Protein AF-R9ITI5-F1 (afdb_monomer_lite)

Sequence (172 aa):
MKRKGNVMLVFIIQIMIFLLAFIGIVKLSALRSPVDGIFYYPKPVQERAVQLSLTDKKTIRIRAIVFMSLFALALLILPLVFTGVWSRITDFKTAYARILTLLTASSWFDTIVIDYLWVGKSGFWKIRGAEDLPYRKTGRRLIGKFIRQPVVYALLSIPMAYAAVHIARGLG

Foldseek 3Di:
DVVVVVVVVLLVVLLVVLLVLVVVLQCVQQVPALLSVCLLFDPVSVVQCVVVVVDDPVSSVVSCVVSVVSVVCSLQPSLLCSQQPVVLDQDLVVSLVSSLCSQLSNLLCCLPVVQCPPCNPDPRNDDPRCNVPDGHDDPVNSVVSNPPRSVVSNVVSNVSSVSSNVSSVVVD

Secondary structure (DSSP, 8-state):
-HHHHHHHHHHHHHHHHHHHHHHHHHHHHTSS-TTTTGGGS-HHHHHHHHHTTS--HHHHHHHHHHHHHHHHHHHHHHHHIIIIIIS----HHHHHHHHHHHHHHHHHHIIIIIIIIIIHH-GGGPPTT-TTS--SPPHHHHHHHHHHHHHHHHHHHHHHHHHHHHHHHHT-

Radius of gyration: 18.73 Å; chains: 1; bounding box: 52×28×53 Å

Structure (mmCIF, N/CA/C/O backbone):
data_AF-R9ITI5-F1
#
_entry.id   AF-R9ITI5-F1
#
loop_
_atom_site.group_PDB
_atom_site.id
_atom_site.type_symbol
_atom_site.label_atom_id
_atom_site.label_alt_id
_atom_site.label_comp_id
_atom_site.label_asym_id
_atom_site.label_entity_id
_atom_site.label_seq_id
_atom_site.pdbx_PDB_ins_code
_atom_site.Cartn_x
_atom_site.Cartn_y
_atom_site.Cartn_z
_atom_site.occupancy
_atom_site.B_iso_or_equiv
_atom_site.auth_seq_id
_atom_site.auth_comp_id
_atom_site.auth_asym_id
_atom_site.auth_atom_id
_atom_site.pdbx_PDB_model_num
ATOM 1 N N . MET A 1 1 ? -30.449 10.620 14.003 1.00 47.38 1 MET A N 1
ATOM 2 C CA . MET A 1 1 ? -29.963 10.271 12.642 1.00 47.38 1 MET A CA 1
ATOM 3 C C . MET A 1 1 ? -28.691 11.028 12.209 1.00 47.38 1 MET A C 1
ATOM 5 O O . MET A 1 1 ? -27.791 10.381 11.691 1.00 47.38 1 MET A O 1
ATOM 9 N N . LYS A 1 2 ? -28.540 12.339 12.492 1.00 48.88 2 LYS A N 1
ATOM 10 C CA . LYS A 1 2 ? -27.360 13.175 12.127 1.00 48.88 2 LYS A CA 1
ATOM 11 C C . LYS A 1 2 ? -25.975 12.632 12.550 1.00 48.88 2 LYS A C 1
ATOM 13 O O . LYS A 1 2 ? -25.033 12.699 11.771 1.00 48.88 2 LYS A O 1
ATOM 18 N N . ARG A 1 3 ? -25.841 12.041 13.748 1.00 60.12 3 ARG A N 1
ATOM 19 C CA . ARG A 1 3 ? -24.542 11.567 14.286 1.00 60.12 3 ARG A CA 1
ATOM 20 C C . ARG A 1 3 ? -23.937 10.390 13.499 1.00 60.12 3 ARG A C 1
ATOM 22 O O . ARG A 1 3 ? -22.724 10.337 13.350 1.00 60.12 3 ARG A O 1
ATOM 29 N N . LYS A 1 4 ? -24.762 9.478 12.959 1.00 62.19 4 LYS A N 1
ATOM 30 C CA . LYS A 1 4 ? -24.289 8.341 12.139 1.00 62.19 4 LYS A CA 1
ATOM 31 C C . LYS A 1 4 ? -23.810 8.786 10.749 1.00 62.19 4 LYS A C 1
ATOM 33 O O . LYS A 1 4 ? -22.813 8.255 10.269 1.00 62.19 4 LYS A O 1
ATOM 38 N N . GLY A 1 5 ? -24.466 9.784 10.147 1.00 68.12 5 GLY A N 1
ATOM 39 C CA . GLY A 1 5 ? -24.073 10.342 8.845 1.00 68.12 5 GLY A CA 1
ATOM 40 C C . GLY A 1 5 ? -22.663 10.937 8.860 1.00 68.12 5 GLY A C 1
ATOM 41 O O . GLY A 1 5 ? -21.861 10.643 7.979 1.00 68.12 5 GLY A O 1
ATOM 42 N N . ASN A 1 6 ? -22.317 11.665 9.925 1.00 82.50 6 ASN A N 1
ATOM 43 C CA . ASN A 1 6 ? -20.982 12.250 10.077 1.00 82.50 6 ASN A CA 1
ATOM 44 C C . ASN A 1 6 ? -19.891 11.179 10.234 1.00 82.50 6 ASN A C 1
ATOM 46 O O . ASN A 1 6 ? -18.809 11.318 9.676 1.00 82.50 6 ASN A O 1
ATOM 50 N N . VAL A 1 7 ? -20.174 10.083 10.946 1.00 86.00 7 VAL A N 1
ATOM 51 C CA . VAL A 1 7 ? -19.213 8.980 11.133 1.00 86.00 7 VAL A CA 1
ATOM 52 C C . VAL A 1 7 ? -18.943 8.243 9.820 1.00 86.00 7 VAL A C 1
ATOM 54 O O . VAL A 1 7 ? -17.791 7.931 9.522 1.00 86.00 7 VAL A O 1
ATOM 57 N N . MET A 1 8 ? -19.987 7.984 9.028 1.00 89.44 8 MET A N 1
ATOM 58 C CA . MET A 1 8 ? -19.842 7.355 7.714 1.00 89.44 8 MET A CA 1
ATOM 59 C C . MET A 1 8 ? -19.052 8.250 6.756 1.00 89.44 8 MET A C 1
ATOM 61 O O . MET A 1 8 ? -18.128 7.777 6.100 1.00 89.44 8 MET A O 1
ATOM 65 N N . LEU A 1 9 ? -19.368 9.548 6.721 1.00 93.75 9 LEU A N 1
ATOM 66 C CA . LEU A 1 9 ? -18.668 10.517 5.881 1.00 93.75 9 LEU A CA 1
ATOM 67 C C . LEU A 1 9 ? -17.175 10.603 6.228 1.00 93.75 9 LEU A C 1
ATOM 69 O O . LEU A 1 9 ? -16.338 10.535 5.332 1.00 93.75 9 LEU A O 1
ATOM 73 N N . VAL A 1 10 ? -16.831 10.683 7.518 1.00 94.38 10 VAL A N 1
ATOM 74 C CA . VAL A 1 10 ? -15.427 10.680 7.969 1.00 94.38 10 VAL A CA 1
ATOM 75 C C . VAL A 1 10 ? -14.710 9.419 7.501 1.00 94.38 10 VAL A C 1
ATOM 77 O O . VAL A 1 10 ? -13.576 9.496 7.038 1.00 94.38 10 VAL A O 1
ATOM 80 N N . PHE A 1 11 ? -15.365 8.261 7.570 1.00 95.69 11 PHE A N 1
ATOM 81 C CA . PHE A 1 11 ? -14.742 7.021 7.126 1.00 95.69 11 PHE A CA 1
ATOM 82 C C . PHE A 1 11 ? -14.524 6.974 5.606 1.00 95.69 11 PHE A C 1
ATOM 84 O O . PHE A 1 11 ? -13.468 6.539 5.153 1.00 95.69 11 PHE A O 1
ATOM 91 N N . ILE A 1 12 ? -15.467 7.491 4.814 1.00 95.81 12 ILE A N 1
ATOM 92 C CA . ILE A 1 12 ? -15.291 7.633 3.360 1.00 95.81 12 ILE A CA 1
ATOM 93 C C . ILE A 1 12 ? -14.100 8.547 3.053 1.00 95.81 12 ILE A C 1
ATOM 95 O O . ILE A 1 12 ? -13.258 8.196 2.230 1.00 95.81 12 ILE A O 1
ATOM 99 N N . ILE A 1 13 ? -13.978 9.677 3.755 1.00 96.44 13 ILE A N 1
ATOM 100 C CA . ILE A 1 13 ? -12.838 10.592 3.610 1.00 96.44 13 ILE A CA 1
ATOM 101 C C . ILE A 1 13 ? -11.524 9.875 3.946 1.00 96.44 13 ILE A C 1
ATOM 103 O O . ILE A 1 13 ? -10.558 9.989 3.196 1.00 96.44 13 ILE A O 1
ATOM 107 N N . GLN A 1 14 ? -11.485 9.087 5.022 1.00 97.25 14 GLN A N 1
ATOM 108 C CA . GLN A 1 14 ? -10.309 8.290 5.385 1.00 97.25 14 GLN A CA 1
ATOM 109 C C . GLN A 1 14 ? -9.929 7.292 4.286 1.00 97.25 14 GLN A C 1
ATOM 111 O O . GLN A 1 14 ? -8.752 7.191 3.945 1.00 97.25 14 GLN A O 1
ATOM 116 N N . ILE A 1 15 ? -10.905 6.601 3.685 1.00 97.19 15 ILE A N 1
ATOM 117 C CA . ILE A 1 15 ? -10.662 5.721 2.534 1.00 97.19 15 ILE A CA 1
ATOM 118 C C . ILE A 1 15 ? -10.082 6.529 1.371 1.00 97.19 15 ILE A C 1
ATOM 120 O O . ILE A 1 15 ? -9.057 6.139 0.821 1.00 97.19 15 ILE A O 1
ATOM 124 N N . MET A 1 16 ? -10.677 7.670 1.015 1.00 96.81 16 MET A N 1
ATOM 125 C CA . MET A 1 16 ? -10.179 8.504 -0.083 1.00 96.81 16 MET A CA 1
ATOM 126 C C . MET A 1 16 ? -8.740 8.968 0.154 1.00 96.81 16 MET A C 1
ATOM 128 O O . MET A 1 16 ? -7.907 8.821 -0.735 1.00 96.81 16 MET A O 1
ATOM 132 N N . ILE A 1 17 ? -8.419 9.463 1.353 1.00 97.25 17 ILE A N 1
ATOM 133 C CA . ILE A 1 17 ? -7.053 9.867 1.715 1.00 97.25 17 ILE A CA 1
ATOM 134 C C . ILE A 1 17 ? -6.106 8.667 1.623 1.00 97.25 17 ILE A C 1
ATOM 136 O O . ILE A 1 17 ? -5.010 8.794 1.078 1.00 97.25 17 ILE A O 1
ATOM 140 N N . PHE A 1 18 ? -6.531 7.497 2.108 1.00 96.69 18 PHE A N 1
ATOM 141 C CA . PHE A 1 18 ? -5.731 6.280 2.032 1.00 96.69 18 PHE A CA 1
ATOM 142 C C . PHE A 1 18 ? -5.410 5.916 0.583 1.00 96.69 18 PHE A C 1
ATOM 144 O O . PHE A 1 18 ? -4.250 5.721 0.244 1.00 96.69 18 PHE A O 1
ATOM 151 N N . LEU A 1 19 ? -6.409 5.897 -0.301 1.00 96.06 19 LEU A N 1
ATOM 152 C CA . LEU A 1 19 ? -6.209 5.580 -1.715 1.00 96.06 19 LEU A CA 1
ATOM 153 C C . LEU A 1 19 ? -5.347 6.633 -2.429 1.00 96.06 19 LEU A C 1
ATOM 155 O O . LEU A 1 19 ? -4.461 6.279 -3.208 1.00 96.06 19 LEU A O 1
ATOM 159 N N . LEU A 1 20 ? -5.543 7.921 -2.130 1.00 95.62 20 LEU A N 1
ATOM 160 C CA . LEU A 1 20 ? -4.727 9.007 -2.681 1.00 95.62 20 LEU A CA 1
ATOM 161 C C . LEU A 1 20 ? -3.260 8.901 -2.254 1.00 95.62 20 LEU A C 1
ATOM 163 O O . LEU A 1 20 ? -2.378 9.155 -3.074 1.00 95.62 20 LEU A O 1
ATOM 167 N N . ALA A 1 21 ? -2.981 8.476 -1.019 1.00 94.31 21 ALA A N 1
ATOM 168 C CA . ALA A 1 21 ? -1.615 8.233 -0.566 1.00 94.31 21 ALA A CA 1
ATOM 169 C C . ALA A 1 21 ? -0.921 7.162 -1.426 1.00 94.31 21 ALA A C 1
ATOM 171 O O . ALA A 1 21 ? 0.230 7.345 -1.818 1.00 94.31 21 ALA A O 1
ATOM 172 N N . PHE A 1 22 ? -1.630 6.091 -1.807 1.00 89.94 22 PHE A N 1
ATOM 173 C CA . PHE A 1 22 ? -1.082 5.045 -2.680 1.00 89.94 22 PHE A CA 1
ATOM 174 C C . PHE A 1 22 ? -0.755 5.595 -4.067 1.00 89.94 22 PHE A C 1
ATOM 176 O O . PHE A 1 22 ? 0.351 5.382 -4.560 1.00 89.94 22 PHE A O 1
ATOM 183 N N . ILE A 1 23 ? -1.675 6.356 -4.671 1.00 92.44 23 ILE A N 1
ATOM 184 C CA . ILE A 1 23 ? -1.427 7.024 -5.958 1.00 92.44 23 ILE A CA 1
ATOM 185 C C . ILE A 1 23 ? -0.205 7.940 -5.854 1.00 92.44 23 ILE A C 1
ATOM 187 O O . ILE A 1 23 ? 0.651 7.917 -6.736 1.00 92.44 23 ILE A O 1
ATOM 191 N N . GLY A 1 24 ? -0.113 8.723 -4.776 1.00 93.25 24 GLY A N 1
ATOM 192 C CA . GLY A 1 24 ? 1.001 9.628 -4.515 1.00 93.25 24 GLY A CA 1
ATOM 193 C C . GLY A 1 24 ? 2.338 8.896 -4.471 1.00 93.25 24 GLY A C 1
ATOM 194 O O . GLY A 1 24 ? 3.260 9.285 -5.182 1.00 93.25 24 GLY A O 1
ATOM 195 N N . ILE A 1 25 ? 2.434 7.798 -3.715 1.00 92.50 25 ILE A N 1
ATOM 196 C CA . ILE A 1 25 ? 3.672 7.011 -3.610 1.00 92.50 25 ILE A CA 1
ATOM 197 C C . ILE A 1 25 ? 4.049 6.401 -4.970 1.00 92.50 25 ILE A C 1
ATOM 199 O O . ILE A 1 25 ? 5.203 6.539 -5.384 1.00 92.50 25 ILE A O 1
ATOM 203 N N . VAL A 1 26 ? 3.099 5.801 -5.709 1.00 90.44 26 VAL A N 1
ATOM 204 C CA . VAL A 1 26 ? 3.376 5.287 -7.069 1.00 90.44 26 VAL A CA 1
ATOM 205 C C . VAL A 1 26 ? 3.860 6.416 -7.979 1.00 90.44 26 VAL A C 1
ATOM 207 O O . VAL A 1 26 ? 4.884 6.281 -8.648 1.00 90.44 26 VAL A O 1
ATOM 210 N N . LYS A 1 27 ? 3.173 7.561 -7.984 1.00 91.12 27 LYS A N 1
ATOM 211 C CA . LYS A 1 27 ? 3.542 8.702 -8.826 1.00 91.12 27 LYS A CA 1
ATOM 212 C C . LYS A 1 27 ? 4.934 9.236 -8.493 1.00 91.12 27 LYS A C 1
ATOM 214 O O . LYS A 1 27 ? 5.696 9.528 -9.406 1.00 91.12 27 LYS A O 1
ATOM 219 N N . LEU A 1 28 ? 5.283 9.328 -7.210 1.00 90.00 28 LEU A N 1
ATOM 220 C CA . LEU A 1 28 ? 6.611 9.758 -6.764 1.00 90.00 28 LEU A CA 1
ATOM 221 C C . LEU A 1 28 ? 7.707 8.783 -7.205 1.00 90.00 28 LEU A C 1
ATOM 223 O O . LEU A 1 28 ? 8.793 9.214 -7.585 1.00 90.00 28 LEU A O 1
ATOM 227 N N . SER A 1 29 ? 7.419 7.480 -7.203 1.00 87.44 29 SER A N 1
ATOM 228 C CA . SER A 1 29 ? 8.383 6.466 -7.641 1.00 87.44 29 SER A CA 1
ATOM 229 C C . SER A 1 29 ? 8.669 6.448 -9.139 1.00 87.44 29 SER A C 1
ATOM 231 O O . SER A 1 29 ? 9.738 5.998 -9.538 1.00 87.44 29 SER A O 1
ATOM 233 N N . ALA A 1 30 ? 7.751 6.960 -9.960 1.00 86.69 30 ALA A N 1
ATOM 234 C CA . ALA A 1 30 ? 7.904 7.056 -11.408 1.00 86.69 30 ALA A CA 1
ATOM 235 C C . ALA A 1 30 ? 7.818 8.512 -11.893 1.00 86.69 30 ALA A C 1
ATOM 237 O O . ALA A 1 30 ? 7.294 8.778 -12.968 1.00 86.69 30 ALA A O 1
ATOM 238 N N . LEU A 1 31 ? 8.282 9.470 -11.081 1.00 81.50 31 LEU A N 1
ATOM 239 C CA . LEU A 1 31 ? 7.981 10.888 -11.289 1.00 81.50 31 LEU A CA 1
ATOM 240 C C . LEU A 1 31 ? 8.540 11.448 -12.604 1.00 81.50 31 LEU A C 1
ATOM 242 O O . LEU A 1 31 ? 7.863 12.242 -13.252 1.00 81.50 31 LEU A O 1
ATOM 246 N N . ARG A 1 32 ? 9.771 11.072 -12.983 1.00 80.69 32 ARG A N 1
ATOM 247 C CA . ARG A 1 32 ? 10.438 11.626 -14.175 1.00 80.69 32 ARG A CA 1
ATOM 248 C C . ARG A 1 32 ? 10.321 10.703 -15.379 1.00 80.69 32 ARG A C 1
ATOM 250 O O . ARG A 1 32 ? 10.250 11.177 -16.507 1.00 80.69 32 ARG A O 1
ATOM 257 N N . SER A 1 33 ? 10.328 9.394 -15.146 1.00 86.62 33 SER A N 1
ATOM 258 C CA . SER A 1 33 ? 10.297 8.389 -16.204 1.00 86.62 33 SER A CA 1
ATOM 259 C C . SER A 1 33 ? 9.763 7.050 -15.684 1.00 86.62 33 SER A C 1
ATOM 261 O O . SER A 1 33 ? 9.985 6.725 -14.515 1.00 86.62 33 SER A O 1
ATOM 263 N N . PRO A 1 34 ? 9.148 6.208 -16.537 1.00 84.94 34 PRO A N 1
ATOM 264 C CA . PRO A 1 34 ? 8.857 4.811 -16.198 1.00 84.94 34 PRO A CA 1
ATOM 265 C C . PRO A 1 34 ? 10.099 4.010 -15.777 1.00 84.94 34 PRO A C 1
ATOM 267 O O . PRO A 1 34 ? 9.979 3.055 -15.012 1.00 84.94 34 PRO A O 1
ATOM 270 N N . VAL A 1 35 ? 11.297 4.422 -16.215 1.00 87.69 35 VAL A N 1
ATOM 271 C CA . VAL A 1 35 ? 12.573 3.836 -15.770 1.00 87.69 35 VAL A CA 1
ATOM 272 C C . VAL A 1 35 ? 12.779 4.041 -14.268 1.00 87.69 35 VAL A C 1
ATOM 274 O O . VAL A 1 35 ? 13.364 3.187 -13.604 1.00 87.69 35 VAL A O 1
ATOM 277 N N . ASP A 1 36 ? 12.251 5.124 -13.690 1.00 87.69 36 ASP A N 1
ATOM 278 C CA . ASP A 1 36 ? 12.408 5.364 -12.260 1.00 87.69 36 ASP A CA 1
ATOM 279 C C . ASP A 1 36 ? 11.646 4.344 -11.407 1.00 87.69 36 ASP A C 1
ATOM 281 O O . ASP A 1 36 ? 12.148 3.908 -10.365 1.00 87.69 36 ASP A O 1
ATOM 285 N N . GLY A 1 37 ? 10.484 3.919 -11.909 1.00 88.06 37 GLY A N 1
ATOM 286 C CA . GLY A 1 37 ? 9.623 2.892 -11.331 1.00 88.06 37 GLY A CA 1
ATOM 287 C C . GLY A 1 37 ? 9.942 1.475 -11.815 1.00 88.06 37 GLY A C 1
ATOM 288 O O . GLY A 1 37 ? 9.136 0.565 -11.619 1.00 88.06 37 GLY A O 1
ATOM 289 N N . ILE A 1 38 ? 11.095 1.241 -12.451 1.00 90.56 38 ILE A N 1
ATOM 290 C CA . ILE A 1 38 ? 11.381 -0.046 -13.102 1.00 90.56 38 ILE A CA 1
ATOM 291 C C . ILE A 1 38 ? 11.427 -1.236 -12.133 1.00 90.56 38 ILE A C 1
ATOM 293 O O . ILE A 1 38 ? 11.243 -2.385 -12.530 1.00 90.56 38 ILE A O 1
ATOM 297 N N . PHE A 1 39 ? 11.614 -0.989 -10.837 1.00 89.44 39 PHE A N 1
ATOM 298 C CA . PHE A 1 39 ? 11.578 -2.038 -9.820 1.00 89.44 39 PHE A CA 1
ATOM 299 C C . PHE A 1 39 ? 10.201 -2.717 -9.683 1.00 89.44 39 PHE A C 1
ATOM 301 O O . PHE A 1 39 ? 10.138 -3.827 -9.153 1.00 89.44 39 PHE A O 1
ATOM 308 N N . TYR A 1 40 ? 9.119 -2.113 -10.195 1.00 87.12 40 TYR A N 1
ATOM 309 C CA . TYR A 1 40 ? 7.802 -2.756 -10.306 1.00 87.12 40 TYR A CA 1
ATOM 310 C C . TYR A 1 40 ? 7.700 -3.758 -11.467 1.00 87.12 40 TYR A C 1
ATOM 312 O O . TYR A 1 40 ? 6.770 -4.568 -11.500 1.00 87.12 40 TYR A O 1
ATOM 320 N N . TYR A 1 41 ? 8.633 -3.714 -12.421 1.00 89.56 41 TYR A N 1
ATOM 321 C CA . TYR A 1 41 ? 8.591 -4.527 -13.633 1.00 89.56 41 TYR A CA 1
ATOM 322 C C . TYR A 1 41 ? 9.178 -5.922 -13.399 1.00 89.56 41 TYR A C 1
ATOM 324 O O . TYR A 1 41 ? 9.984 -6.115 -12.484 1.00 89.56 41 TYR A O 1
ATOM 332 N N . PRO A 1 42 ? 8.834 -6.913 -14.241 1.00 89.44 42 PRO A N 1
ATOM 333 C CA . PRO A 1 42 ? 9.492 -8.215 -14.231 1.00 89.44 42 PRO A CA 1
ATOM 334 C C . PRO A 1 42 ? 11.011 -8.112 -14.430 1.00 89.44 42 PRO A C 1
ATOM 336 O O . PRO A 1 42 ? 11.503 -7.214 -15.115 1.00 89.44 42 PRO A O 1
ATOM 339 N N . LYS A 1 43 ? 11.753 -9.083 -13.885 1.00 91.00 43 LYS A N 1
ATOM 340 C CA . LYS A 1 43 ? 13.222 -9.143 -13.979 1.00 91.00 43 LYS A CA 1
ATOM 341 C C . LYS A 1 43 ? 13.783 -8.999 -15.405 1.00 91.00 43 LYS A C 1
ATOM 343 O O . LYS A 1 43 ? 14.703 -8.200 -15.549 1.00 91.00 43 LYS A O 1
ATOM 348 N N . PRO A 1 44 ? 13.204 -9.622 -16.452 1.00 91.94 44 PRO A N 1
ATOM 349 C CA . PRO A 1 44 ? 13.698 -9.444 -17.821 1.00 91.94 44 PRO A CA 1
ATOM 350 C C . PRO A 1 44 ? 13.688 -7.985 -18.300 1.00 91.94 44 PRO A C 1
ATOM 352 O O . PRO A 1 44 ? 14.606 -7.547 -18.985 1.00 91.94 44 PRO A O 1
ATOM 355 N N . VAL A 1 45 ? 12.680 -7.201 -17.901 1.00 91.56 45 VAL A N 1
ATOM 356 C CA . VAL A 1 45 ? 12.596 -5.777 -18.264 1.00 91.56 45 VAL A CA 1
ATOM 357 C C . VAL A 1 45 ? 13.619 -4.954 -17.482 1.00 91.56 45 VAL A C 1
ATOM 359 O O . VAL A 1 45 ? 14.248 -4.060 -18.043 1.00 91.56 45 VAL A O 1
ATOM 362 N N . GLN A 1 46 ? 13.829 -5.282 -16.201 1.00 93.31 46 GLN A N 1
ATOM 363 C CA . GLN A 1 46 ? 14.879 -4.660 -15.385 1.00 93.31 46 GLN A CA 1
ATOM 364 C C . GLN A 1 46 ? 16.264 -4.895 -16.004 1.00 93.31 46 GLN A C 1
ATOM 366 O O . GLN A 1 46 ? 17.055 -3.965 -16.116 1.00 93.31 46 GLN A O 1
ATOM 371 N N . GLU A 1 47 ? 16.550 -6.124 -16.434 1.00 93.25 47 GLU A N 1
ATOM 372 C CA . GLU A 1 47 ? 17.821 -6.490 -17.063 1.00 93.25 47 GLU A CA 1
ATOM 373 C C . GLU A 1 47 ? 18.018 -5.794 -18.408 1.00 93.25 47 GLU A C 1
ATOM 375 O O . GLU A 1 47 ? 19.093 -5.245 -18.648 1.00 93.25 47 GLU A O 1
ATOM 380 N N . ARG A 1 48 ? 16.973 -5.731 -19.245 1.00 93.25 48 ARG A N 1
ATOM 381 C CA . ARG A 1 48 ? 17.025 -5.005 -20.519 1.00 93.25 48 ARG A CA 1
ATOM 382 C C . ARG A 1 48 ? 17.344 -3.526 -20.315 1.00 93.25 48 ARG A C 1
ATOM 384 O O . ARG A 1 48 ? 18.18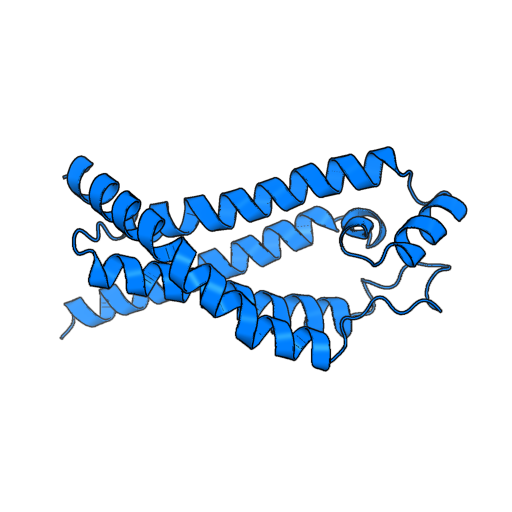2 -2.982 -21.021 1.00 93.25 48 ARG A O 1
ATOM 391 N N . ALA A 1 49 ? 16.737 -2.873 -19.329 1.00 92.44 49 ALA A N 1
ATOM 392 C CA . ALA A 1 49 ? 17.039 -1.471 -19.051 1.00 92.44 49 ALA A CA 1
ATOM 393 C C . ALA A 1 49 ? 18.469 -1.244 -18.542 1.00 92.44 49 ALA A C 1
ATOM 395 O O . ALA A 1 49 ? 19.054 -0.203 -18.834 1.00 92.44 49 ALA A O 1
ATOM 396 N N . VAL A 1 50 ? 19.044 -2.214 -17.823 1.00 93.38 50 VAL A N 1
ATOM 397 C CA . VAL A 1 50 ? 20.463 -2.178 -17.441 1.00 93.38 50 VAL A CA 1
ATOM 398 C C . VAL A 1 50 ? 21.363 -2.345 -18.670 1.00 93.38 50 VAL A C 1
ATOM 400 O O . VAL A 1 50 ? 22.335 -1.612 -18.803 1.00 93.38 50 VAL A O 1
ATOM 403 N N . GLN A 1 51 ? 21.025 -3.247 -19.600 1.00 93.44 51 GLN A N 1
ATOM 404 C CA . GLN A 1 51 ? 21.763 -3.423 -20.863 1.00 93.44 51 GLN A CA 1
ATOM 405 C C . GLN A 1 51 ? 21.710 -2.179 -21.760 1.00 93.44 51 GLN A C 1
ATOM 407 O O . GLN A 1 51 ? 22.681 -1.863 -22.437 1.00 93.44 51 GLN A O 1
ATOM 412 N N . LEU A 1 52 ? 20.586 -1.462 -21.746 1.00 92.25 52 LEU A N 1
ATOM 413 C CA . LEU A 1 52 ? 20.394 -0.206 -22.475 1.00 92.25 52 LEU A CA 1
ATOM 414 C C . LEU A 1 52 ? 21.010 1.011 -21.762 1.00 92.25 52 LEU A C 1
ATOM 416 O O . LEU A 1 52 ? 20.776 2.142 -22.185 1.00 92.25 52 LEU A O 1
ATOM 420 N N . SER A 1 53 ? 21.751 0.803 -20.666 1.00 92.38 53 SER A N 1
ATOM 421 C CA . SER A 1 53 ? 22.355 1.864 -19.848 1.00 92.38 53 SER A CA 1
ATOM 422 C C . SER A 1 53 ? 21.348 2.909 -19.341 1.00 92.38 53 SER A C 1
ATOM 424 O O . SER A 1 53 ? 21.710 4.054 -19.077 1.00 92.38 53 SER A O 1
ATOM 426 N N . LEU A 1 54 ? 20.073 2.528 -19.184 1.00 90.50 54 LEU A N 1
ATOM 427 C CA . LEU A 1 54 ? 19.021 3.407 -18.657 1.00 90.50 54 LEU A CA 1
ATOM 428 C C . LEU A 1 54 ? 19.080 3.508 -17.126 1.00 90.50 54 LEU A C 1
ATOM 430 O O . LEU A 1 54 ? 18.599 4.478 -16.543 1.00 90.50 54 LEU A O 1
ATOM 434 N N . THR A 1 55 ? 19.622 2.484 -16.464 1.00 92.38 55 THR A N 1
ATOM 435 C CA . THR A 1 55 ? 19.786 2.408 -15.008 1.00 92.38 55 THR A CA 1
ATOM 436 C C . THR A 1 55 ? 20.774 1.295 -14.634 1.00 92.38 55 THR A C 1
ATOM 438 O O . THR A 1 55 ? 21.254 0.566 -15.498 1.00 92.38 55 THR A O 1
ATOM 441 N N . ASP A 1 56 ? 21.046 1.116 -13.343 1.00 93.94 56 ASP A N 1
ATOM 442 C CA . ASP A 1 56 ? 21.911 0.067 -12.809 1.00 93.94 56 ASP A CA 1
ATOM 443 C C . ASP A 1 56 ? 21.216 -0.748 -11.700 1.00 93.94 56 ASP A C 1
ATOM 445 O O . ASP A 1 56 ? 20.266 -0.307 -11.044 1.00 93.94 56 ASP A O 1
ATOM 449 N N . LYS A 1 57 ? 21.714 -1.966 -11.449 1.00 93.44 57 LYS A N 1
ATOM 450 C CA . LYS A 1 57 ? 21.120 -2.890 -10.466 1.00 93.44 57 LYS A CA 1
ATOM 451 C C . LYS A 1 57 ? 21.100 -2.324 -9.038 1.00 93.44 57 LYS A C 1
ATOM 453 O O . LYS A 1 57 ? 20.181 -2.644 -8.279 1.00 93.44 57 LYS A O 1
ATOM 458 N N . LYS A 1 58 ? 22.091 -1.512 -8.651 1.00 95.06 58 LYS A N 1
ATOM 459 C CA . LYS A 1 58 ? 22.179 -0.919 -7.308 1.00 95.06 58 LYS A CA 1
ATOM 460 C C . LYS A 1 58 ? 21.099 0.149 -7.139 1.00 95.06 58 LYS A C 1
ATOM 462 O O . LYS A 1 58 ? 20.382 0.111 -6.139 1.00 95.06 58 LYS A O 1
ATOM 467 N N . THR A 1 59 ? 20.909 1.018 -8.130 1.00 92.44 59 THR A N 1
ATOM 468 C CA . THR A 1 59 ? 19.845 2.032 -8.131 1.00 92.44 59 THR A CA 1
ATOM 469 C C . THR A 1 59 ? 18.456 1.401 -8.086 1.00 92.44 59 THR A C 1
ATOM 471 O O . THR A 1 59 ? 17.645 1.792 -7.243 1.00 92.44 59 THR A O 1
ATOM 474 N N . ILE A 1 60 ? 18.196 0.371 -8.905 1.00 93.19 60 ILE A N 1
ATOM 475 C CA . ILE A 1 60 ? 16.926 -0.377 -8.867 1.00 93.19 60 ILE A CA 1
ATOM 476 C C . ILE A 1 60 ? 16.669 -0.917 -7.456 1.00 93.19 60 ILE A C 1
ATOM 478 O O . ILE A 1 60 ? 15.573 -0.753 -6.921 1.00 93.19 60 ILE A O 1
ATOM 482 N N . ARG A 1 61 ? 17.676 -1.542 -6.832 1.00 93.88 61 ARG A N 1
ATOM 483 C CA . ARG A 1 61 ? 17.545 -2.138 -5.496 1.00 93.88 61 ARG A CA 1
ATOM 484 C C . ARG A 1 61 ? 17.261 -1.095 -4.418 1.00 93.88 61 ARG A C 1
ATOM 486 O O . ARG A 1 61 ? 16.359 -1.306 -3.613 1.00 93.88 61 ARG A O 1
ATOM 493 N N . ILE A 1 62 ? 18.009 0.008 -4.393 1.00 93.75 62 ILE A N 1
ATOM 494 C CA . ILE A 1 62 ? 17.822 1.072 -3.395 1.00 93.75 62 ILE A CA 1
ATOM 495 C C . ILE A 1 62 ? 16.419 1.665 -3.522 1.00 93.75 62 ILE A C 1
ATOM 497 O O . ILE A 1 62 ? 15.702 1.765 -2.529 1.00 93.75 62 ILE A O 1
ATOM 501 N N . ARG A 1 63 ? 15.988 1.988 -4.747 1.00 91.75 63 ARG A N 1
ATOM 502 C CA . ARG A 1 63 ? 14.647 2.535 -4.989 1.00 91.75 63 ARG A CA 1
ATOM 503 C C . ARG A 1 63 ? 13.550 1.551 -4.611 1.00 91.75 63 ARG A C 1
ATOM 505 O O . ARG A 1 63 ? 12.599 1.952 -3.947 1.00 91.75 63 ARG A O 1
ATOM 512 N N . ALA A 1 64 ? 13.714 0.272 -4.947 1.00 92.50 64 ALA A N 1
ATOM 513 C CA . ALA A 1 64 ? 12.785 -0.768 -4.525 1.00 92.50 64 ALA A CA 1
ATOM 514 C C . ALA A 1 64 ? 12.630 -0.791 -3.001 1.00 92.50 64 ALA A C 1
ATOM 516 O O . ALA A 1 64 ? 11.509 -0.769 -2.508 1.00 92.50 64 ALA A O 1
ATOM 517 N N . ILE A 1 65 ? 13.736 -0.778 -2.252 1.00 93.50 65 ILE A N 1
ATOM 518 C CA . ILE A 1 65 ? 13.702 -0.791 -0.784 1.00 93.50 65 ILE A CA 1
ATOM 519 C C . ILE A 1 65 ? 13.002 0.455 -0.242 1.00 93.50 65 ILE A C 1
ATOM 521 O O . ILE A 1 65 ? 12.108 0.323 0.590 1.00 93.50 65 ILE A O 1
ATOM 525 N N . VAL A 1 66 ? 13.367 1.645 -0.723 1.00 93.00 66 VAL A N 1
ATOM 526 C CA . VAL A 1 66 ? 12.785 2.910 -0.251 1.00 93.00 66 VAL A CA 1
ATOM 527 C C . VAL A 1 66 ? 11.277 2.932 -0.493 1.00 93.00 66 VAL A C 1
ATOM 529 O O . VAL A 1 66 ? 10.507 3.117 0.447 1.00 93.00 66 VAL A O 1
ATOM 532 N N . PHE A 1 67 ? 10.829 2.685 -1.725 1.00 91.81 67 PHE A N 1
ATOM 533 C CA . PHE A 1 67 ? 9.410 2.795 -2.060 1.00 91.81 67 PHE A CA 1
ATOM 534 C C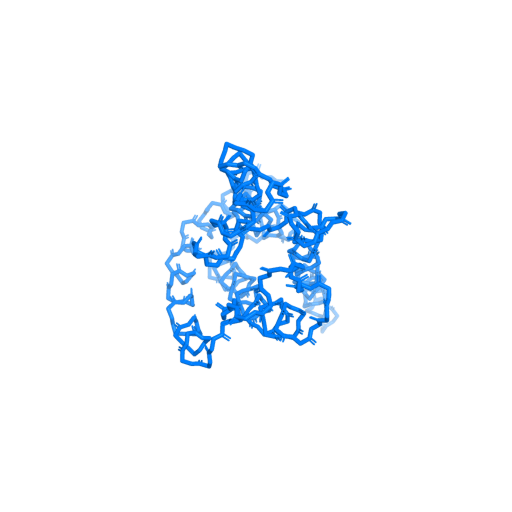 . PHE A 1 67 ? 8.570 1.646 -1.500 1.00 91.81 67 PHE A C 1
ATOM 536 O O . PHE A 1 67 ? 7.452 1.890 -1.053 1.00 91.81 67 PHE A O 1
ATOM 543 N N . MET A 1 68 ? 9.096 0.418 -1.445 1.00 92.56 68 MET A N 1
ATOM 544 C CA . MET A 1 68 ? 8.395 -0.690 -0.780 1.00 92.56 68 MET A CA 1
ATOM 545 C C . MET A 1 68 ? 8.272 -0.449 0.725 1.00 92.56 68 MET A C 1
ATOM 547 O O . MET A 1 68 ? 7.222 -0.735 1.297 1.00 92.56 68 MET A O 1
ATOM 551 N N . SER A 1 69 ? 9.295 0.136 1.359 1.00 93.38 69 SER A N 1
ATOM 552 C CA . SER A 1 69 ? 9.223 0.517 2.775 1.00 93.38 69 SER A CA 1
ATOM 553 C C . SER A 1 69 ? 8.200 1.629 2.999 1.00 93.38 69 SER A C 1
ATOM 555 O O . SER A 1 69 ? 7.398 1.528 3.920 1.00 93.38 69 SER A O 1
ATOM 557 N N . LEU A 1 70 ? 8.151 2.646 2.131 1.00 93.88 70 LEU A N 1
ATOM 558 C CA . LEU A 1 70 ? 7.122 3.691 2.195 1.00 93.88 70 LEU A CA 1
ATOM 559 C C . LEU A 1 70 ? 5.707 3.112 2.055 1.00 93.88 70 LEU A C 1
ATOM 561 O O . LEU A 1 70 ? 4.823 3.474 2.829 1.00 93.88 70 LEU A O 1
ATOM 565 N N . PHE A 1 71 ? 5.496 2.174 1.127 1.00 91.31 71 PHE A N 1
ATOM 566 C CA . PHE A 1 71 ? 4.222 1.463 0.992 1.00 91.31 71 PHE A CA 1
ATOM 567 C C . PHE A 1 71 ? 3.858 0.669 2.247 1.00 91.31 71 PHE A C 1
ATOM 569 O O . PHE A 1 71 ? 2.725 0.755 2.719 1.00 91.31 71 PHE A O 1
ATOM 576 N N . ALA A 1 72 ? 4.809 -0.085 2.802 1.00 93.62 72 ALA A N 1
ATOM 577 C CA . ALA A 1 72 ? 4.596 -0.863 4.018 1.00 93.62 72 ALA A CA 1
ATOM 578 C C . ALA A 1 72 ? 4.267 0.037 5.221 1.00 93.62 72 ALA A C 1
ATOM 580 O O . ALA A 1 72 ? 3.325 -0.241 5.961 1.00 93.62 72 ALA A O 1
ATOM 581 N N . LEU A 1 73 ? 4.982 1.154 5.380 1.00 95.56 73 LEU A N 1
ATOM 582 C CA . LEU A 1 73 ? 4.709 2.137 6.427 1.00 95.56 73 LEU A CA 1
ATOM 583 C C . LEU A 1 73 ? 3.333 2.779 6.250 1.00 95.56 73 LEU A C 1
ATOM 585 O O . LEU A 1 73 ? 2.597 2.887 7.225 1.00 95.56 73 LEU A O 1
ATOM 589 N N . ALA A 1 74 ? 2.941 3.146 5.027 1.00 95.00 74 ALA A N 1
ATOM 590 C CA . ALA A 1 74 ? 1.607 3.680 4.761 1.00 95.00 74 ALA A CA 1
ATOM 591 C C . ALA A 1 74 ? 0.506 2.660 5.102 1.00 95.00 74 ALA A C 1
ATOM 593 O O . ALA A 1 74 ? -0.474 3.021 5.752 1.00 95.00 74 ALA A O 1
ATOM 594 N N . LEU A 1 75 ? 0.692 1.386 4.726 1.00 95.12 75 LEU A N 1
ATOM 595 C CA . LEU A 1 75 ? -0.220 0.280 5.045 1.00 95.12 75 LEU A CA 1
ATOM 596 C C . LEU A 1 75 ? -0.384 0.052 6.551 1.00 95.12 75 LEU A C 1
ATOM 598 O O . LEU A 1 75 ? -1.471 -0.316 6.982 1.00 95.12 75 LEU A O 1
ATOM 602 N N . LEU A 1 76 ? 0.668 0.259 7.345 1.00 96.44 76 LEU A N 1
ATOM 603 C CA . LEU A 1 76 ? 0.629 0.033 8.789 1.00 96.44 76 LEU A CA 1
ATOM 604 C C . LEU A 1 76 ? 0.173 1.274 9.562 1.00 96.44 76 LEU A C 1
ATOM 606 O O . LEU A 1 76 ? -0.713 1.190 10.405 1.00 96.44 76 LEU A O 1
ATOM 610 N N . ILE A 1 77 ? 0.751 2.438 9.277 1.00 97.56 77 ILE A N 1
ATOM 611 C CA . ILE A 1 77 ? 0.578 3.640 10.098 1.00 97.56 77 ILE A CA 1
ATOM 612 C C . ILE A 1 77 ? -0.762 4.320 9.815 1.00 97.56 77 ILE A C 1
ATOM 614 O O . ILE A 1 77 ? -1.473 4.669 10.756 1.00 97.56 77 ILE A O 1
ATOM 618 N N . LEU A 1 78 ? -1.148 4.499 8.546 1.00 97.56 78 LEU A N 1
ATOM 619 C CA . LEU A 1 78 ? -2.357 5.269 8.225 1.00 97.56 78 LEU A CA 1
ATOM 620 C C . LEU A 1 78 ? -3.636 4.638 8.799 1.00 97.56 78 LEU A C 1
ATOM 622 O O . LEU A 1 78 ? -4.412 5.378 9.408 1.00 97.56 78 LEU A O 1
ATOM 626 N N . PRO A 1 79 ? -3.870 3.310 8.714 1.00 98.19 79 PRO A N 1
ATOM 627 C CA . PRO A 1 79 ? -5.056 2.722 9.330 1.00 98.19 79 PRO A CA 1
ATOM 628 C C . PRO A 1 79 ? -5.082 2.874 10.855 1.00 98.19 79 PRO A C 1
ATOM 630 O O . PRO A 1 79 ? -6.160 3.085 11.418 1.00 98.19 79 PRO A O 1
ATOM 633 N N . LEU A 1 80 ? -3.920 2.825 11.522 1.00 98.00 80 LEU A N 1
ATOM 634 C CA . LEU A 1 80 ? -3.807 3.062 12.966 1.00 98.00 80 LEU A CA 1
ATOM 635 C C . LEU A 1 80 ? -4.132 4.516 13.320 1.00 98.00 80 LEU A C 1
ATOM 637 O O . LEU A 1 80 ? -4.918 4.759 14.234 1.00 98.00 80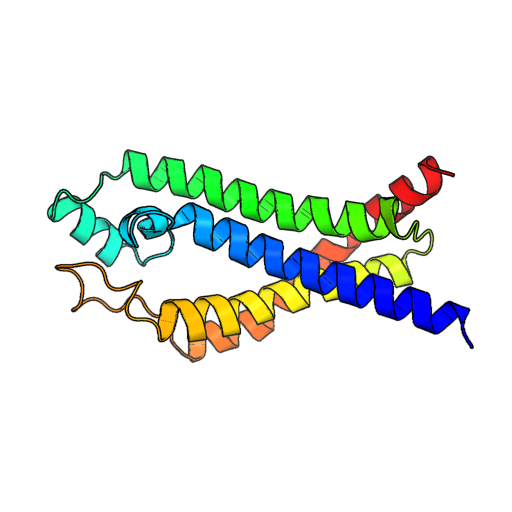 LEU A O 1
ATOM 641 N N . VAL A 1 81 ? -3.598 5.480 12.567 1.00 98.00 81 VAL A N 1
ATOM 642 C CA . VAL A 1 81 ? -3.886 6.910 12.757 1.00 98.00 81 VAL A CA 1
ATOM 643 C C . VAL A 1 81 ? -5.371 7.195 12.536 1.00 98.00 81 VAL A C 1
ATOM 645 O O . VAL A 1 81 ? -6.015 7.830 13.368 1.00 98.00 81 VAL A O 1
ATOM 648 N N . PHE A 1 82 ? -5.957 6.689 11.453 1.00 97.69 82 PHE A N 1
ATOM 649 C CA . PHE A 1 82 ? -7.364 6.925 11.124 1.00 97.69 82 PHE A CA 1
ATOM 650 C C . PHE A 1 82 ? -8.320 6.320 12.149 1.00 97.69 82 PHE A C 1
ATOM 652 O O . PHE A 1 82 ? -9.303 6.959 12.540 1.00 97.69 82 PHE A O 1
ATOM 659 N N . THR A 1 83 ? -8.024 5.106 12.606 1.00 96.88 83 THR A N 1
ATOM 660 C CA . THR A 1 83 ? -8.899 4.354 13.510 1.00 96.88 83 THR A CA 1
ATOM 661 C C . THR A 1 83 ? -8.701 4.769 14.967 1.00 96.88 83 THR A C 1
ATOM 663 O O . THR A 1 83 ? -9.679 5.065 15.654 1.00 96.88 83 THR A O 1
ATOM 666 N N . GLY A 1 84 ? -7.449 4.820 15.426 1.00 95.50 84 GLY A N 1
ATOM 667 C CA . GLY A 1 84 ? -7.088 5.044 16.825 1.00 95.50 84 GLY A CA 1
ATOM 668 C C . GLY A 1 84 ? -6.971 6.517 17.214 1.00 95.50 84 GLY A C 1
ATOM 669 O O . GLY A 1 84 ? -7.482 6.913 18.254 1.00 95.50 84 GLY A O 1
ATOM 670 N N . VAL A 1 85 ? -6.352 7.350 16.372 1.00 96.50 85 VAL A N 1
ATOM 671 C CA . VAL A 1 85 ? -6.093 8.765 16.707 1.00 96.50 85 VAL A CA 1
ATOM 672 C C . VAL A 1 85 ? -7.243 9.661 16.256 1.00 96.50 85 VAL A C 1
ATOM 674 O O . VAL A 1 85 ? -7.817 10.397 17.056 1.00 96.50 85 VAL A O 1
ATOM 677 N N . TRP A 1 86 ? -7.611 9.585 14.975 1.00 96.44 86 TRP A N 1
ATOM 678 C CA . TRP A 1 86 ? -8.613 10.476 14.391 1.00 96.44 86 TRP A CA 1
ATOM 679 C C . TRP A 1 86 ? -10.027 10.092 14.832 1.00 96.44 86 TRP A C 1
ATOM 681 O O . TRP A 1 86 ? -10.759 10.915 15.373 1.00 96.44 86 TRP A O 1
ATOM 691 N N . SER A 1 87 ? -10.435 8.840 14.614 1.00 94.44 87 SER A N 1
ATOM 692 C CA . SER A 1 87 ? -11.792 8.399 14.964 1.00 94.44 87 SER A CA 1
ATOM 693 C C . SER A 1 87 ? -11.955 7.907 16.400 1.00 94.44 87 SER A C 1
ATOM 695 O O . SER A 1 87 ? -13.093 7.681 16.807 1.00 94.44 87 SER A O 1
ATOM 697 N N . ARG A 1 88 ? -10.853 7.740 17.146 1.00 93.88 88 ARG A N 1
ATOM 698 C CA . ARG A 1 88 ? -10.828 7.289 18.548 1.00 93.88 88 ARG A CA 1
ATOM 699 C C . ARG A 1 88 ? -11.723 6.076 18.814 1.00 93.88 88 ARG A C 1
ATOM 701 O O . ARG A 1 88 ? -12.514 6.057 19.755 1.00 93.88 88 ARG A O 1
ATOM 708 N N . ILE A 1 89 ?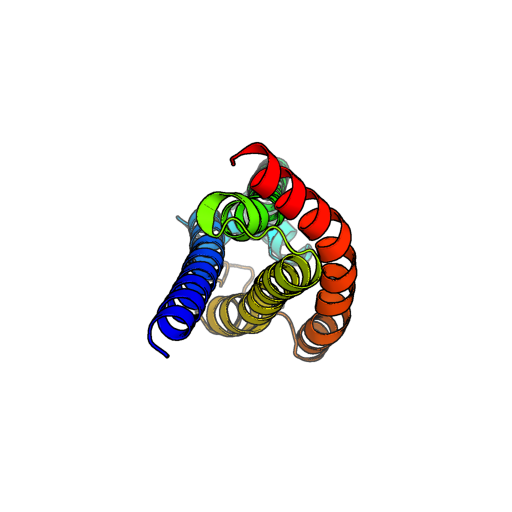 -11.634 5.060 17.958 1.00 94.88 89 ILE A N 1
ATOM 709 C CA . ILE A 1 89 ? -12.434 3.846 18.126 1.00 94.88 89 ILE A CA 1
ATOM 710 C C . ILE A 1 89 ? -11.842 2.997 19.247 1.00 94.88 89 ILE A C 1
ATOM 712 O O . ILE A 1 89 ? -10.721 2.509 19.142 1.00 94.88 89 ILE A O 1
ATOM 716 N N . THR A 1 90 ? -12.631 2.778 20.296 1.00 94.88 90 THR A N 1
ATOM 717 C CA . THR A 1 90 ? -12.241 2.009 21.489 1.00 94.88 90 THR A CA 1
ATOM 718 C C . THR A 1 90 ? -12.828 0.590 21.532 1.00 94.88 90 THR A C 1
ATOM 720 O O . THR A 1 90 ? -12.495 -0.187 22.434 1.00 94.88 90 THR A O 1
ATOM 723 N N . ASP A 1 91 ? -13.674 0.241 20.556 1.00 96.00 91 ASP A N 1
ATOM 724 C CA . ASP A 1 91 ? -14.227 -1.099 20.335 1.00 96.00 91 ASP A CA 1
ATOM 725 C C . ASP A 1 91 ? -13.402 -1.872 19.296 1.00 96.00 91 ASP A C 1
ATOM 727 O O . ASP A 1 91 ? -13.182 -1.407 18.174 1.00 96.00 91 ASP A O 1
ATOM 731 N N . PHE A 1 92 ? -13.003 -3.093 19.655 1.00 97.44 92 PHE A N 1
ATOM 732 C CA . PHE A 1 92 ? -12.210 -3.966 18.798 1.00 97.44 92 PHE A CA 1
ATOM 733 C C . PHE A 1 92 ? -12.935 -4.343 17.504 1.00 97.44 92 PHE A C 1
ATOM 735 O O . PHE A 1 92 ? -12.321 -4.294 16.441 1.00 97.44 92 PHE A O 1
ATOM 742 N N . LYS A 1 93 ? -14.229 -4.691 17.557 1.00 97.88 93 LYS A N 1
ATOM 743 C CA . LYS A 1 93 ? -14.955 -5.171 16.365 1.00 97.88 93 LYS A CA 1
ATOM 744 C C . LYS A 1 93 ? -15.042 -4.081 15.298 1.00 97.88 93 LYS A C 1
ATOM 746 O O . LYS A 1 93 ? -14.791 -4.337 14.121 1.00 97.88 93 LYS A O 1
ATOM 751 N N . THR A 1 94 ? -15.332 -2.852 15.714 1.00 96.94 94 THR A N 1
ATOM 752 C CA . THR A 1 94 ? -15.384 -1.681 14.836 1.00 96.94 94 THR A CA 1
ATOM 753 C C . THR A 1 94 ? -13.998 -1.317 14.310 1.00 96.94 94 THR A C 1
ATOM 755 O O . THR A 1 94 ? -13.861 -1.036 13.118 1.00 96.94 94 THR A O 1
ATOM 758 N N . ALA A 1 95 ? -12.961 -1.346 15.156 1.00 97.75 95 ALA A N 1
ATOM 759 C CA . ALA A 1 95 ? -11.589 -1.069 14.728 1.00 97.75 95 ALA A CA 1
ATOM 760 C C . ALA A 1 95 ? -11.108 -2.092 13.688 1.00 97.75 95 ALA A C 1
ATOM 762 O O . ALA A 1 95 ? -10.587 -1.712 12.639 1.00 97.75 95 ALA A O 1
ATOM 763 N N . TYR A 1 96 ? -11.368 -3.375 13.940 1.00 98.50 96 TYR A N 1
ATOM 764 C CA . TYR A 1 96 ? -11.083 -4.474 13.025 1.00 98.50 96 TYR A CA 1
ATOM 765 C C . TYR A 1 96 ? -11.773 -4.281 11.677 1.00 98.50 96 TYR A C 1
ATOM 767 O O . TYR A 1 96 ? -11.103 -4.248 10.646 1.00 98.50 96 TYR A O 1
ATOM 775 N N . ALA A 1 97 ? -13.091 -4.064 11.679 1.00 97.88 97 ALA A N 1
ATOM 776 C CA . ALA A 1 97 ? -13.857 -3.873 10.452 1.00 97.88 97 ALA A CA 1
ATOM 777 C C . ALA A 1 97 ? -13.348 -2.677 9.630 1.00 97.88 97 ALA A C 1
ATOM 779 O O . ALA A 1 97 ? -13.232 -2.773 8.406 1.00 97.88 97 ALA A O 1
ATOM 780 N N . ARG A 1 98 ? -12.991 -1.561 10.283 1.00 97.00 98 ARG A N 1
ATOM 781 C CA . ARG A 1 98 ? -12.449 -0.385 9.589 1.00 97.00 98 ARG A CA 1
ATOM 782 C C . ARG A 1 98 ? -11.084 -0.636 8.971 1.00 97.00 98 ARG A C 1
ATOM 784 O O . ARG A 1 98 ? -10.891 -0.312 7.801 1.00 97.00 98 ARG A O 1
ATOM 791 N N . ILE A 1 99 ? -10.153 -1.211 9.729 1.00 98.31 99 ILE A N 1
ATOM 792 C CA . ILE A 1 99 ? -8.797 -1.481 9.240 1.00 98.31 99 ILE A CA 1
ATOM 793 C C . ILE A 1 99 ? -8.847 -2.515 8.115 1.00 98.31 99 ILE A C 1
ATOM 795 O O . ILE A 1 99 ? -8.255 -2.291 7.061 1.00 98.31 99 ILE A O 1
ATOM 799 N N . LEU A 1 100 ? -9.617 -3.594 8.282 1.00 98.12 100 LEU A N 1
ATOM 800 C CA . LEU A 1 100 ? -9.821 -4.594 7.236 1.00 98.12 100 LEU A CA 1
ATOM 801 C C . LEU A 1 100 ? -10.383 -3.967 5.955 1.00 98.12 100 LEU A C 1
ATOM 803 O O . LEU A 1 100 ? -9.904 -4.268 4.861 1.00 98.12 100 LEU A O 1
ATOM 807 N N . THR A 1 101 ? -11.364 -3.072 6.085 1.00 97.50 101 THR A N 1
ATOM 808 C CA . THR A 1 101 ? -11.956 -2.371 4.940 1.00 97.50 101 THR A CA 1
ATOM 809 C C . THR A 1 101 ? -10.934 -1.474 4.246 1.00 97.50 101 THR A C 1
ATOM 811 O O . THR A 1 101 ? -10.820 -1.543 3.027 1.00 97.50 101 THR A O 1
ATOM 814 N N . LEU A 1 102 ? -10.156 -0.680 4.992 1.00 97.50 102 LEU A N 1
ATOM 815 C CA . LEU A 1 102 ? -9.107 0.180 4.425 1.00 97.50 102 LEU A CA 1
ATOM 816 C C . LEU A 1 102 ? -8.086 -0.639 3.631 1.00 97.50 102 LEU A C 1
ATOM 818 O O . LEU A 1 102 ? -7.821 -0.332 2.468 1.00 97.50 102 LEU A O 1
ATOM 822 N N . LEU A 1 103 ? -7.552 -1.702 4.237 1.00 97.06 103 LEU A N 1
ATOM 823 C CA . LEU A 1 103 ? -6.557 -2.568 3.608 1.00 97.06 103 LEU A CA 1
ATOM 824 C C . LEU A 1 103 ? -7.131 -3.283 2.375 1.00 97.06 103 LEU A C 1
ATOM 826 O O . LEU A 1 103 ? -6.525 -3.283 1.306 1.00 97.06 103 LEU A O 1
ATOM 830 N N . THR A 1 104 ? -8.325 -3.865 2.484 1.00 95.44 104 THR A N 1
ATOM 831 C CA . THR A 1 104 ? -8.949 -4.587 1.364 1.00 95.44 104 THR A CA 1
ATOM 832 C C . THR A 1 104 ? -9.274 -3.645 0.208 1.00 95.44 104 THR A C 1
ATOM 834 O O . THR A 1 104 ? -8.941 -3.949 -0.939 1.00 95.44 104 THR A O 1
ATOM 837 N N . ALA A 1 105 ? -9.837 -2.470 0.507 1.00 94.44 105 ALA A N 1
ATOM 838 C CA . ALA A 1 105 ? -10.120 -1.445 -0.489 1.00 94.44 105 ALA A CA 1
ATOM 839 C C . ALA A 1 105 ? -8.845 -0.995 -1.214 1.00 94.44 105 ALA A C 1
ATOM 841 O O . ALA A 1 105 ? -8.857 -0.892 -2.441 1.00 94.44 105 ALA A O 1
ATOM 842 N N . SER A 1 106 ? -7.729 -0.793 -0.500 1.00 94.12 106 SER A N 1
ATOM 843 C CA . SER A 1 106 ? -6.469 -0.401 -1.141 1.00 94.12 106 SER A CA 1
ATOM 844 C C . SER A 1 106 ? -5.883 -1.498 -2.023 1.00 94.12 106 SER A C 1
ATOM 846 O O . SER A 1 106 ? -5.376 -1.189 -3.097 1.00 94.12 106 SER A O 1
ATOM 848 N N . SER A 1 107 ? -6.004 -2.779 -1.659 1.00 93.50 107 SER A N 1
ATOM 849 C CA . SER A 1 107 ? -5.565 -3.862 -2.552 1.00 93.50 107 SER A CA 1
ATOM 850 C C . SER A 1 107 ? -6.404 -3.968 -3.813 1.00 93.50 107 SER A C 1
ATOM 852 O O . SER A 1 107 ? -5.853 -4.267 -4.876 1.00 93.50 107 SER A O 1
ATOM 854 N N . TRP A 1 108 ? -7.719 -3.797 -3.713 1.00 92.56 108 TRP A N 1
ATOM 855 C CA . TRP A 1 108 ? -8.578 -3.832 -4.892 1.00 92.56 108 TRP A CA 1
ATOM 856 C C . TRP A 1 108 ? -8.291 -2.633 -5.787 1.00 92.56 108 TRP A C 1
ATOM 858 O O . TRP A 1 108 ? -8.126 -2.794 -6.995 1.00 92.56 108 TRP A O 1
ATOM 868 N N . PHE A 1 109 ? -8.130 -1.455 -5.186 1.00 93.19 109 PHE A N 1
ATOM 869 C CA . PHE A 1 109 ? -7.732 -0.245 -5.886 1.00 93.19 109 PHE A CA 1
ATOM 870 C C . PHE A 1 109 ? -6.373 -0.398 -6.585 1.00 93.19 109 PHE A C 1
ATOM 872 O O . PHE A 1 109 ? -6.268 -0.096 -7.769 1.00 93.19 109 PHE A O 1
ATOM 879 N N . ASP A 1 110 ? -5.357 -0.941 -5.909 1.00 90.06 110 ASP A N 1
ATOM 880 C CA . ASP A 1 110 ? -4.055 -1.257 -6.511 1.00 90.06 110 ASP A CA 1
ATOM 881 C C . ASP A 1 110 ? -4.210 -2.204 -7.707 1.00 90.06 110 ASP A C 1
ATOM 883 O O . ASP A 1 110 ? -3.688 -1.955 -8.785 1.00 90.06 110 ASP A O 1
ATOM 887 N N . THR A 1 111 ? -5.001 -3.264 -7.559 1.00 90.38 111 THR A N 1
ATOM 888 C CA . THR A 1 111 ? -5.159 -4.282 -8.608 1.00 90.38 111 THR A CA 1
ATOM 889 C C . THR A 1 111 ? -5.904 -3.746 -9.837 1.00 90.38 111 THR A C 1
ATOM 891 O O . THR A 1 111 ? -5.553 -4.072 -10.971 1.00 90.38 111 THR A O 1
ATOM 894 N N . ILE A 1 112 ? -6.939 -2.930 -9.633 1.00 90.56 112 ILE A N 1
ATOM 895 C CA . ILE A 1 112 ? -7.802 -2.435 -10.713 1.00 90.56 112 ILE A CA 1
ATOM 896 C C . ILE A 1 112 ? -7.255 -1.129 -11.282 1.00 90.56 112 ILE A C 1
ATOM 898 O O . ILE A 1 112 ? -7.033 -1.010 -12.485 1.00 90.56 112 ILE A O 1
ATOM 902 N N . VAL A 1 113 ? -7.053 -0.131 -10.428 1.00 91.62 113 VAL A N 1
ATOM 903 C CA . VAL A 1 113 ? -6.765 1.238 -10.857 1.00 91.62 113 VAL A CA 1
ATOM 904 C C . VAL A 1 113 ? -5.287 1.409 -11.162 1.00 91.62 113 VAL A C 1
ATOM 906 O O . VAL A 1 113 ? -4.953 1.915 -12.230 1.00 91.62 113 VAL A O 1
ATOM 909 N N . ILE A 1 114 ? -4.402 0.952 -10.275 1.00 90.44 114 ILE A N 1
ATOM 910 C CA . ILE A 1 114 ? -2.957 1.098 -10.481 1.00 90.44 114 ILE A CA 1
ATOM 911 C C . ILE A 1 114 ? -2.467 0.079 -11.514 1.00 90.44 114 ILE A C 1
ATOM 913 O O . ILE A 1 114 ? -2.032 0.458 -12.597 1.00 90.44 114 ILE A O 1
ATOM 917 N N . ASP A 1 115 ? -2.576 -1.213 -11.215 1.00 88.00 115 ASP A N 1
ATOM 918 C CA . ASP A 1 115 ? -2.007 -2.294 -12.018 1.00 88.00 115 ASP A CA 1
ATOM 919 C C . ASP A 1 115 ? -2.683 -2.417 -13.392 1.00 88.00 115 ASP A C 1
ATOM 921 O O . ASP A 1 115 ? -2.004 -2.475 -14.420 1.00 88.00 115 ASP A O 1
ATOM 925 N N . TYR A 1 116 ? -4.017 -2.485 -13.433 1.00 87.69 116 TYR A N 1
ATOM 926 C CA . TYR A 1 116 ? -4.734 -2.772 -14.676 1.00 87.69 116 TYR A CA 1
ATOM 927 C C . TYR A 1 116 ? -5.011 -1.521 -15.521 1.00 87.69 116 TYR A C 1
ATOM 929 O O . TYR A 1 116 ? -4.682 -1.510 -16.708 1.00 87.69 116 TYR A O 1
ATOM 937 N N . LEU A 1 117 ? -5.600 -0.466 -14.948 1.00 89.12 117 LEU A N 1
ATOM 938 C CA . LEU A 1 117 ? -5.962 0.737 -15.706 1.00 89.12 117 LEU A CA 1
ATOM 939 C C . LEU A 1 117 ? -4.750 1.632 -15.973 1.00 89.12 117 LEU A C 1
ATOM 941 O O . LEU A 1 117 ? -4.441 1.915 -17.129 1.00 89.12 117 LEU A O 1
ATOM 945 N N . TRP A 1 118 ? -4.041 2.069 -14.936 1.00 90.00 118 TRP A N 1
ATOM 946 C CA . TRP A 1 118 ? -2.971 3.045 -15.102 1.00 90.00 118 TRP A CA 1
ATOM 947 C C . TRP A 1 118 ? -1.721 2.417 -15.722 1.00 90.00 118 TRP A C 1
ATOM 949 O O . TRP A 1 118 ? -1.317 2.819 -16.813 1.00 90.00 118 TRP A O 1
ATOM 959 N N . VAL A 1 119 ? -1.137 1.397 -15.095 1.00 85.88 119 VAL A N 1
ATOM 960 C CA . VAL A 1 119 ? 0.065 0.714 -15.603 1.00 85.88 119 VAL A CA 1
ATOM 961 C C . VAL A 1 119 ? -0.251 -0.087 -16.864 1.00 85.88 119 VAL A C 1
ATOM 963 O O . VAL A 1 119 ? 0.493 -0.041 -17.845 1.00 85.88 119 VAL A O 1
ATOM 966 N N . GLY A 1 120 ? -1.372 -0.809 -16.854 1.00 84.62 120 GLY A N 1
ATOM 967 C CA . GLY A 1 120 ? -1.744 -1.721 -17.928 1.00 84.62 120 GLY A CA 1
ATOM 968 C C . GLY A 1 120 ? -2.300 -1.059 -19.189 1.00 84.62 120 GLY A C 1
ATOM 969 O O . GLY A 1 120 ? -2.129 -1.637 -20.263 1.00 84.62 120 GLY A O 1
ATOM 970 N N . LYS A 1 121 ? -2.950 0.114 -19.121 1.00 85.38 121 LYS A N 1
ATOM 971 C CA . LYS A 1 121 ? -3.524 0.771 -20.316 1.00 85.38 121 LYS A CA 1
ATOM 972 C C . LYS A 1 121 ? -2.836 2.069 -20.729 1.00 85.38 121 LYS A C 1
ATOM 974 O O . LYS A 1 121 ? -2.976 2.446 -21.890 1.00 85.38 121 LYS A O 1
ATOM 979 N N . SER A 1 122 ? -2.090 2.746 -19.854 1.00 85.38 122 SER A N 1
ATOM 980 C CA . SER A 1 122 ? -1.433 3.998 -20.252 1.00 85.38 122 SER A CA 1
ATOM 981 C C . SER A 1 122 ? -0.125 3.765 -21.018 1.00 85.38 122 SER A C 1
ATOM 983 O O . SER A 1 122 ? 0.613 2.810 -20.772 1.00 85.38 122 SER A O 1
ATOM 985 N N . GLY A 1 123 ? 0.178 4.669 -21.954 1.00 83.44 123 GLY A N 1
ATOM 986 C CA . GLY A 1 123 ? 1.441 4.660 -22.700 1.00 83.44 123 GLY A CA 1
ATOM 987 C C . GLY A 1 123 ? 2.658 5.074 -21.867 1.00 83.44 123 GLY A C 1
ATOM 988 O O . GLY A 1 123 ? 3.778 4.770 -22.262 1.00 83.44 123 GLY A O 1
ATOM 989 N N . PHE A 1 124 ? 2.442 5.714 -20.711 1.00 86.88 124 PHE A N 1
ATOM 990 C CA . PHE A 1 124 ? 3.498 6.229 -19.834 1.00 86.88 124 PHE A CA 1
ATOM 991 C C . PHE A 1 124 ? 4.456 5.135 -19.349 1.00 86.88 124 PHE A C 1
ATOM 993 O O . PHE A 1 124 ? 5.652 5.366 -19.244 1.00 86.88 124 PHE A O 1
ATOM 1000 N N . TRP A 1 125 ? 3.938 3.930 -19.097 1.00 86.44 125 TRP A N 1
ATOM 1001 C CA . TRP A 1 125 ? 4.700 2.806 -18.544 1.00 86.44 125 TRP A CA 1
ATOM 1002 C C . TRP A 1 125 ? 5.412 1.956 -19.608 1.00 86.44 125 TRP A C 1
ATOM 1004 O O . TRP A 1 125 ? 5.856 0.843 -19.326 1.00 86.44 125 TRP A O 1
ATOM 1014 N N . LYS A 1 126 ? 5.536 2.441 -20.844 1.00 87.88 126 LYS A N 1
ATOM 1015 C CA . LYS A 1 126 ? 6.349 1.770 -21.862 1.00 87.88 126 LYS A CA 1
ATOM 1016 C C . LYS A 1 126 ? 7.805 2.202 -21.712 1.00 87.88 126 LYS A C 1
ATOM 1018 O O . LYS A 1 126 ? 8.099 3.394 -21.702 1.00 87.88 126 LYS A O 1
ATOM 1023 N N . ILE A 1 127 ? 8.712 1.235 -21.597 1.00 88.00 127 ILE A N 1
ATOM 1024 C CA . ILE A 1 127 ? 10.155 1.495 -21.562 1.00 88.00 127 ILE A CA 1
ATOM 1025 C C . ILE A 1 127 ? 10.701 1.368 -22.979 1.00 88.00 127 ILE A C 1
ATOM 1027 O O . ILE A 1 127 ? 10.474 0.354 -23.638 1.00 88.00 127 ILE A O 1
ATOM 1031 N N . ARG A 1 128 ? 11.427 2.397 -23.426 1.00 85.38 128 ARG A N 1
ATOM 1032 C CA . ARG A 1 128 ? 12.012 2.438 -24.767 1.00 85.38 128 ARG A CA 1
ATOM 1033 C C . ARG A 1 128 ? 13.078 1.350 -24.926 1.00 85.38 128 ARG A C 1
ATOM 1035 O O . ARG A 1 128 ? 14.003 1.301 -24.119 1.00 85.38 128 ARG A O 1
ATOM 1042 N N . GLY A 1 129 ? 12.964 0.513 -25.954 1.00 84.88 129 GLY A N 1
ATOM 1043 C CA . GLY A 1 129 ? 13.866 -0.618 -26.214 1.00 84.88 129 GLY A CA 1
ATOM 1044 C C . GLY A 1 129 ? 13.543 -1.900 -25.430 1.00 84.88 129 GLY A C 1
ATOM 1045 O O . GLY A 1 129 ? 14.350 -2.831 -25.429 1.00 84.88 129 GLY A O 1
ATOM 1046 N N . ALA A 1 130 ? 12.397 -1.941 -24.746 1.00 87.81 130 ALA A N 1
ATOM 1047 C CA . ALA A 1 130 ? 11.886 -3.111 -24.026 1.00 87.81 130 ALA A CA 1
ATOM 1048 C C . ALA A 1 130 ? 10.377 -3.324 -24.267 1.00 87.81 130 ALA A C 1
ATOM 1050 O O . ALA A 1 130 ? 9.692 -3.945 -23.451 1.00 87.81 130 ALA A O 1
ATOM 1051 N N . GLU A 1 131 ? 9.831 -2.763 -25.351 1.00 85.50 131 GLU A N 1
ATOM 1052 C CA . GLU A 1 131 ? 8.403 -2.809 -25.680 1.00 85.50 131 GLU A CA 1
ATOM 1053 C C . GLU A 1 131 ? 7.909 -4.213 -26.055 1.00 85.50 131 GLU A C 1
ATOM 1055 O O . GLU A 1 131 ? 6.715 -4.491 -25.941 1.00 85.50 131 GLU A O 1
ATOM 1060 N N . ASP A 1 132 ? 8.821 -5.087 -26.480 1.00 87.25 132 ASP A N 1
ATOM 1061 C CA . ASP A 1 132 ? 8.595 -6.492 -26.825 1.00 87.25 132 ASP A CA 1
ATOM 1062 C C . ASP A 1 132 ? 8.362 -7.380 -25.592 1.00 87.25 132 ASP A C 1
ATOM 1064 O O . ASP A 1 132 ? 7.754 -8.449 -25.689 1.00 87.25 132 ASP A O 1
ATOM 1068 N N . LEU A 1 133 ? 8.808 -6.939 -24.413 1.00 86.75 133 LEU A N 1
ATOM 1069 C CA . LEU A 1 133 ? 8.730 -7.728 -23.192 1.00 86.75 133 LEU A CA 1
ATOM 1070 C C . LEU A 1 133 ? 7.384 -7.542 -22.467 1.00 86.75 133 LEU A C 1
ATOM 1072 O O . LEU A 1 133 ? 6.953 -6.415 -22.190 1.00 86.75 133 LEU A O 1
ATOM 1076 N N . PRO A 1 134 ? 6.721 -8.637 -22.049 1.00 83.31 134 PRO A N 1
ATOM 1077 C CA . PRO A 1 134 ? 5.480 -8.539 -21.298 1.00 83.31 134 PRO A CA 1
ATOM 1078 C C . PRO A 1 134 ? 5.753 -8.031 -19.877 1.00 83.31 134 PRO A C 1
ATOM 1080 O O . PRO A 1 134 ? 6.338 -8.729 -19.050 1.00 83.31 134 PRO A O 1
ATOM 1083 N N . TYR A 1 135 ? 5.270 -6.828 -19.564 1.00 81.19 135 TYR A N 1
ATOM 1084 C CA . TYR A 1 135 ? 5.341 -6.263 -18.209 1.00 81.19 135 TYR A CA 1
ATOM 1085 C C . TYR A 1 135 ? 3.980 -6.118 -17.520 1.00 81.19 135 TYR A C 1
ATOM 1087 O O . TYR A 1 135 ? 3.908 -5.971 -16.299 1.00 81.19 135 TYR A O 1
ATOM 1095 N N . ARG A 1 136 ? 2.885 -6.179 -18.284 1.00 80.69 136 ARG A N 1
ATOM 1096 C CA . ARG A 1 136 ? 1.526 -6.041 -17.751 1.00 80.69 136 ARG A CA 1
ATOM 1097 C C . ARG A 1 136 ? 1.127 -7.298 -16.984 1.00 80.69 136 ARG A C 1
ATOM 1099 O O . ARG A 1 136 ? 1.374 -8.422 -17.424 1.00 80.69 136 ARG A O 1
ATOM 1106 N N . LYS A 1 137 ? 0.457 -7.121 -15.846 1.00 74.81 137 LYS A N 1
ATOM 1107 C CA . LYS A 1 137 ? -0.121 -8.242 -15.096 1.00 74.81 137 LYS A CA 1
ATOM 1108 C C . LYS A 1 137 ? -1.352 -8.772 -15.840 1.00 74.81 137 LYS A C 1
ATOM 1110 O O . LYS A 1 137 ? -2.245 -8.012 -16.200 1.00 74.81 137 LYS A O 1
ATOM 1115 N N . THR A 1 138 ? -1.392 -10.080 -16.077 1.00 75.50 138 THR A N 1
ATOM 1116 C CA . THR A 1 138 ? -2.481 -10.773 -16.784 1.00 75.50 138 THR A CA 1
ATOM 1117 C C . THR A 1 138 ? -3.627 -11.172 -15.849 1.00 75.50 138 THR A C 1
ATOM 1119 O O . THR A 1 138 ? -3.439 -11.310 -14.637 1.00 75.50 138 THR A O 1
ATOM 1122 N N . GLY A 1 139 ? -4.820 -11.410 -16.414 1.00 70.88 139 GLY A N 1
ATOM 1123 C CA . GLY A 1 139 ? -6.073 -11.633 -15.674 1.00 70.88 139 GLY A CA 1
ATOM 1124 C C . GLY A 1 139 ? -5.998 -12.683 -14.561 1.00 70.88 139 GLY A C 1
ATOM 1125 O O . GLY A 1 139 ? -6.435 -12.409 -13.450 1.00 70.88 139 GLY A O 1
ATOM 1126 N N . ARG A 1 140 ? -5.355 -13.840 -14.785 1.00 76.94 140 ARG A N 1
ATOM 1127 C CA . ARG A 1 140 ? -5.200 -14.872 -13.734 1.00 76.94 140 ARG A CA 1
ATOM 1128 C C . ARG A 1 140 ? -4.422 -14.370 -12.512 1.00 76.94 140 ARG A C 1
ATOM 1130 O O . ARG A 1 140 ? -4.791 -14.679 -11.383 1.00 76.94 140 ARG A O 1
ATOM 1137 N N . ARG A 1 141 ? -3.367 -13.569 -12.7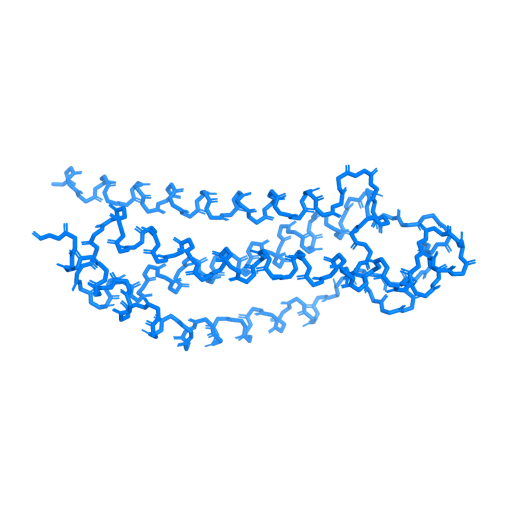17 1.00 77.50 141 ARG A N 1
ATOM 1138 C CA . ARG A 1 141 ? -2.585 -12.977 -11.616 1.00 77.50 141 ARG A CA 1
ATOM 1139 C C . ARG A 1 141 ? -3.374 -11.900 -10.873 1.00 77.50 141 ARG A C 1
ATOM 1141 O O . ARG A 1 141 ? -3.236 -11.795 -9.658 1.00 77.50 141 ARG A O 1
ATOM 1148 N N . LEU A 1 142 ? -4.201 -11.131 -11.585 1.00 80.50 142 LEU A N 1
ATOM 1149 C CA . LEU A 1 142 ? -5.098 -10.147 -10.974 1.00 80.50 142 LEU A CA 1
ATOM 1150 C C . LEU A 1 142 ? -6.186 -10.845 -10.138 1.00 80.50 142 LEU A C 1
ATOM 1152 O O . LEU A 1 142 ? -6.365 -10.495 -8.978 1.00 80.50 142 LEU A O 1
ATOM 1156 N N . ILE A 1 143 ? -6.823 -11.899 -10.664 1.00 81.81 143 ILE A N 1
ATOM 1157 C CA . ILE A 1 143 ? -7.821 -12.715 -9.943 1.00 81.81 143 ILE A CA 1
ATOM 1158 C C . ILE A 1 143 ? -7.226 -13.324 -8.668 1.00 81.81 143 ILE A C 1
ATOM 1160 O O . ILE A 1 143 ? -7.817 -13.219 -7.596 1.00 81.81 143 ILE A O 1
ATOM 1164 N N . GLY A 1 144 ? -6.016 -13.886 -8.745 1.00 83.62 144 GLY A N 1
ATOM 1165 C CA . GLY A 1 144 ? -5.343 -14.448 -7.572 1.00 83.62 144 GLY A CA 1
ATOM 1166 C C . GLY A 1 144 ? -5.113 -13.431 -6.444 1.00 83.62 144 GLY A C 1
ATOM 1167 O O . GLY A 1 144 ? -5.200 -13.790 -5.268 1.00 83.62 144 GLY A O 1
ATOM 1168 N N . LYS A 1 145 ? -4.873 -12.150 -6.772 1.00 83.81 145 LYS A N 1
ATOM 1169 C CA . LYS A 1 145 ? -4.758 -11.080 -5.765 1.00 83.81 145 LYS A CA 1
ATOM 1170 C C . LYS A 1 145 ? -6.074 -10.852 -5.015 1.00 83.81 145 LYS A C 1
ATOM 1172 O O . LYS A 1 145 ? -6.024 -10.667 -3.802 1.00 83.81 145 LYS A O 1
ATOM 1177 N N . PHE A 1 146 ? -7.222 -10.924 -5.690 1.00 85.56 146 PHE A N 1
ATOM 1178 C CA . PHE A 1 146 ? -8.530 -10.737 -5.050 1.00 85.56 146 PHE A CA 1
ATOM 1179 C C . PHE A 1 146 ? -8.859 -11.808 -4.010 1.00 85.56 146 PHE A C 1
ATOM 1181 O O . PHE A 1 146 ? -9.626 -11.531 -3.100 1.00 85.56 146 PHE A O 1
ATOM 1188 N N . ILE A 1 147 ? -8.268 -12.999 -4.111 1.00 84.06 147 ILE A N 1
ATOM 1189 C CA . ILE A 1 147 ? -8.478 -14.075 -3.135 1.00 84.06 147 ILE A CA 1
ATOM 1190 C C . ILE A 1 147 ? -7.434 -13.993 -2.021 1.00 84.06 147 ILE A C 1
ATOM 1192 O O . ILE A 1 147 ? 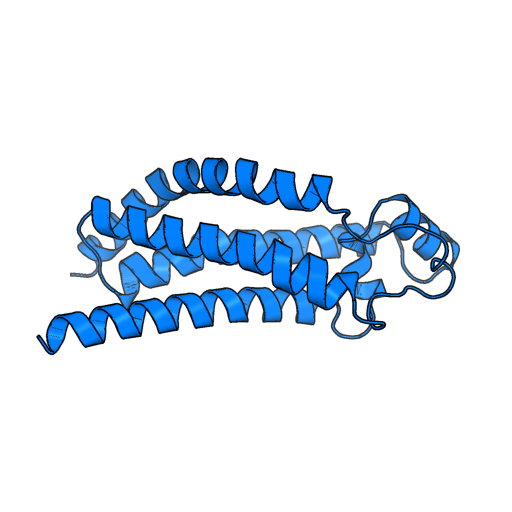-7.764 -13.974 -0.839 1.00 84.06 147 ILE A O 1
ATOM 1196 N N . ARG A 1 148 ? -6.150 -13.916 -2.387 1.00 89.69 148 ARG A N 1
ATOM 1197 C CA . ARG A 1 148 ? -5.051 -13.999 -1.419 1.00 89.69 148 ARG A CA 1
ATOM 1198 C C . ARG A 1 148 ? -4.966 -12.769 -0.519 1.00 89.69 148 ARG A C 1
ATOM 1200 O O . ARG A 1 148 ? -4.695 -12.899 0.672 1.00 89.69 148 ARG A O 1
ATOM 1207 N N . GLN A 1 149 ? -5.143 -11.575 -1.081 1.00 91.12 149 GLN A N 1
ATOM 1208 C CA . GLN A 1 149 ? -4.855 -10.346 -0.349 1.00 91.12 149 GLN A CA 1
ATOM 1209 C C . GLN A 1 149 ? -5.867 -10.053 0.773 1.00 91.12 149 GLN A C 1
ATOM 1211 O O . GLN A 1 149 ? -5.418 -9.697 1.863 1.00 91.12 149 GLN A O 1
ATOM 1216 N N . PRO A 1 150 ? -7.186 -10.272 0.594 1.00 92.44 150 PRO A N 1
ATOM 1217 C CA . PRO A 1 150 ? -8.140 -10.147 1.695 1.00 92.44 150 PRO A CA 1
ATOM 1218 C C . PRO A 1 150 ? -7.850 -11.092 2.861 1.00 92.44 150 PRO A C 1
ATOM 1220 O O . PRO A 1 150 ? -7.981 -10.676 4.004 1.00 92.44 150 PRO A O 1
ATOM 1223 N N . VAL A 1 151 ? -7.392 -12.324 2.603 1.00 93.69 151 VAL A N 1
ATOM 1224 C CA . VAL A 1 151 ? -7.013 -13.269 3.672 1.00 93.69 151 VAL A CA 1
ATOM 1225 C C . VAL A 1 151 ? -5.835 -12.726 4.482 1.00 93.69 151 VAL A C 1
ATOM 1227 O O . VAL A 1 151 ? -5.895 -12.675 5.709 1.00 93.69 151 VAL A O 1
ATOM 1230 N N . VAL A 1 152 ? -4.785 -12.249 3.806 1.00 95.19 152 VAL A N 1
ATOM 1231 C CA . VAL A 1 152 ? -3.622 -11.638 4.474 1.00 95.19 152 VAL A CA 1
ATOM 1232 C C . VAL A 1 152 ? -4.046 -10.429 5.311 1.00 95.19 152 VAL A C 1
ATOM 1234 O O . VAL A 1 152 ? -3.608 -10.279 6.449 1.00 95.19 152 VAL A O 1
ATOM 1237 N N . TYR A 1 153 ? -4.924 -9.578 4.782 1.00 96.38 153 TYR A N 1
ATOM 1238 C CA . TYR A 1 153 ? -5.392 -8.391 5.494 1.00 96.38 153 TYR A CA 1
ATOM 1239 C C . TYR A 1 153 ? -6.383 -8.691 6.614 1.00 96.38 153 TYR A C 1
ATOM 1241 O O . TYR A 1 153 ? -6.377 -7.982 7.618 1.00 96.38 153 TYR A O 1
ATOM 1249 N N . ALA A 1 154 ? -7.176 -9.755 6.505 1.00 96.38 154 ALA A N 1
ATOM 1250 C CA . ALA A 1 154 ? -8.012 -10.250 7.593 1.00 96.38 154 ALA A CA 1
ATOM 1251 C C . ALA A 1 154 ? -7.167 -10.686 8.793 1.00 96.38 154 ALA A C 1
ATOM 1253 O O . ALA A 1 154 ? -7.553 -10.409 9.924 1.00 96.38 154 ALA A O 1
ATOM 1254 N N . LEU A 1 155 ? -5.999 -11.292 8.556 1.00 97.00 155 LEU A N 1
ATOM 1255 C CA . LEU A 1 155 ? -5.055 -11.653 9.615 1.00 97.00 155 LEU A CA 1
ATOM 1256 C C . LEU A 1 155 ? -4.295 -10.432 10.147 1.00 97.00 155 LEU A C 1
ATOM 1258 O O . LEU A 1 155 ? -4.222 -10.235 11.356 1.00 97.00 155 LEU A O 1
ATOM 1262 N N . LEU A 1 156 ? -3.775 -9.579 9.259 1.00 96.94 156 LEU A N 1
ATOM 1263 C CA . LEU A 1 156 ? -3.011 -8.383 9.636 1.00 96.94 156 LEU A CA 1
ATOM 1264 C C . LEU A 1 156 ? -3.853 -7.367 10.426 1.00 96.94 156 LEU A C 1
ATOM 1266 O O . LEU A 1 156 ? -3.347 -6.698 11.326 1.00 96.94 156 LEU A O 1
ATOM 1270 N N . SER A 1 157 ? -5.147 -7.261 10.123 1.00 97.88 157 SER A N 1
ATOM 1271 C CA . SER A 1 157 ? -6.050 -6.331 10.807 1.00 97.88 157 SER A CA 1
ATOM 1272 C C . SER A 1 157 ? -6.316 -6.696 12.269 1.00 97.88 157 SER A C 1
ATOM 1274 O O . SER A 1 157 ? -6.683 -5.806 13.029 1.00 97.88 157 SER A O 1
ATOM 1276 N N . ILE A 1 158 ? -6.080 -7.940 12.705 1.00 98.31 158 ILE A N 1
ATOM 1277 C CA . ILE A 1 158 ? -6.259 -8.361 14.108 1.00 98.31 158 ILE A CA 1
ATOM 1278 C C . ILE A 1 158 ? -5.303 -7.601 15.051 1.00 98.31 158 ILE A C 1
ATOM 1280 O O . ILE A 1 158 ? -5.792 -6.843 15.897 1.00 98.31 158 ILE A O 1
ATOM 1284 N N . PRO A 1 159 ? -3.963 -7.729 14.930 1.00 98.25 159 PRO A N 1
ATOM 1285 C CA . PRO A 1 159 ? -3.038 -7.005 15.800 1.00 98.25 159 PRO A CA 1
ATOM 1286 C C . PRO A 1 159 ? -3.130 -5.488 15.604 1.00 98.25 159 PRO A C 1
ATOM 1288 O O . PRO A 1 159 ? -3.007 -4.735 16.569 1.00 98.25 159 PRO A O 1
ATOM 1291 N N . MET A 1 160 ? -3.413 -5.018 14.384 1.00 98.44 160 MET A N 1
ATOM 1292 C CA . MET A 1 160 ? -3.595 -3.588 14.130 1.00 98.44 160 MET A CA 1
ATOM 1293 C C . MET A 1 160 ? -4.836 -3.024 14.832 1.00 98.44 160 MET A C 1
ATOM 1295 O O . MET A 1 160 ? -4.782 -1.922 15.369 1.00 98.44 160 MET A O 1
ATOM 1299 N N . ALA A 1 161 ? -5.947 -3.764 14.869 1.00 98.31 161 ALA A N 1
ATOM 1300 C CA . ALA A 1 161 ? -7.148 -3.349 15.587 1.00 98.31 161 ALA A CA 1
ATOM 1301 C C . ALA A 1 161 ? -6.907 -3.286 17.093 1.00 98.31 161 ALA A C 1
ATOM 1303 O O . ALA A 1 161 ? -7.306 -2.315 17.734 1.00 98.31 161 ALA A O 1
ATOM 1304 N N . TYR A 1 162 ? -6.198 -4.275 17.644 1.00 98.12 162 TYR A N 1
ATOM 1305 C CA . TYR A 1 162 ? -5.774 -4.246 19.039 1.00 98.12 162 TYR A CA 1
ATOM 1306 C C . TYR A 1 162 ? -4.942 -2.990 19.332 1.00 98.12 162 TYR A C 1
ATOM 1308 O O . TYR A 1 162 ? -5.282 -2.230 20.239 1.00 98.12 162 TYR A O 1
ATOM 1316 N N . ALA A 1 163 ? -3.913 -2.717 18.524 1.00 98.12 163 ALA A N 1
ATOM 1317 C CA . ALA A 1 163 ? -3.069 -1.535 18.676 1.00 98.12 163 ALA A CA 1
ATOM 1318 C C . ALA A 1 163 ? -3.866 -0.225 18.559 1.00 98.12 163 ALA A C 1
ATOM 1320 O O . ALA A 1 163 ? -3.732 0.654 19.407 1.00 98.12 163 ALA A O 1
ATOM 1321 N N . ALA A 1 164 ? -4.743 -0.103 17.559 1.00 97.88 164 ALA A N 1
ATOM 1322 C CA . ALA A 1 164 ? -5.568 1.087 17.359 1.00 97.88 164 ALA A CA 1
ATOM 1323 C C . ALA A 1 164 ? -6.479 1.376 18.560 1.00 97.88 164 ALA A C 1
ATOM 1325 O O . ALA A 1 164 ? -6.600 2.529 18.967 1.00 97.88 164 ALA A O 1
ATOM 1326 N N . VAL A 1 165 ? -7.077 0.338 19.154 1.00 97.94 165 VAL A N 1
ATOM 1327 C CA . VAL A 1 165 ? -7.906 0.475 20.359 1.00 97.94 165 VAL A CA 1
ATOM 1328 C C . VAL A 1 165 ? -7.078 0.937 21.559 1.00 97.94 165 VAL A C 1
ATOM 1330 O O . VAL A 1 165 ? -7.539 1.789 22.315 1.00 97.94 165 VAL A O 1
ATOM 1333 N N . HIS A 1 166 ? -5.857 0.422 21.733 1.00 97.25 166 HIS A N 1
ATOM 1334 C CA . HIS A 1 166 ? -4.965 0.857 22.815 1.00 97.25 166 HIS A CA 1
ATOM 1335 C C . HIS A 1 166 ? -4.536 2.313 22.643 1.00 97.25 166 HIS A C 1
ATOM 1337 O O . HIS A 1 166 ? -4.597 3.080 23.600 1.00 97.25 166 HIS A O 1
ATOM 1343 N N . ILE A 1 167 ? -4.190 2.711 21.416 1.00 96.88 167 ILE A N 1
ATOM 1344 C CA . ILE A 1 167 ? -3.891 4.106 21.074 1.00 96.88 167 ILE A CA 1
ATOM 1345 C C . ILE A 1 167 ? -5.094 4.998 21.399 1.00 96.88 167 ILE A C 1
ATOM 1347 O O . ILE A 1 167 ? -4.937 6.013 22.066 1.00 96.88 167 ILE A O 1
ATOM 1351 N N . ALA A 1 168 ? -6.303 4.610 20.980 1.00 95.81 168 ALA A N 1
ATOM 1352 C CA . ALA A 1 168 ? -7.511 5.394 21.234 1.00 95.81 168 ALA A CA 1
ATOM 1353 C C . ALA A 1 168 ? -7.795 5.573 22.730 1.00 95.81 168 ALA A C 1
ATOM 1355 O O . ALA A 1 168 ? -8.184 6.659 23.150 1.00 95.81 168 ALA A O 1
ATOM 1356 N N . ARG A 1 169 ? -7.602 4.513 23.526 1.00 94.50 169 ARG A N 1
ATOM 1357 C CA . ARG A 1 169 ? -7.808 4.538 24.980 1.00 94.50 169 ARG A CA 1
ATOM 1358 C C . ARG A 1 169 ? -6.747 5.351 25.714 1.00 94.50 169 ARG A C 1
ATOM 1360 O O . ARG A 1 169 ? -7.092 6.010 26.676 1.00 94.50 169 ARG A O 1
ATOM 1367 N N . GLY A 1 170 ? -5.492 5.318 25.268 1.00 93.00 170 GLY A N 1
ATOM 1368 C CA . GLY A 1 170 ? -4.407 6.086 25.890 1.00 93.00 170 GLY A CA 1
ATOM 1369 C C . GLY A 1 170 ? -4.437 7.591 25.594 1.00 93.00 170 GLY A C 1
ATOM 1370 O O . GLY A 1 170 ? -3.698 8.343 26.217 1.00 93.00 170 GLY A O 1
ATOM 1371 N N . LEU A 1 171 ? -5.259 8.033 24.636 1.00 87.50 171 LEU A N 1
ATOM 1372 C CA . LEU A 1 171 ? -5.435 9.444 24.258 1.00 87.50 171 LEU A CA 1
ATOM 1373 C C . LEU A 1 171 ? -6.674 10.105 24.895 1.00 87.50 171 LEU A C 1
ATOM 1375 O O . LEU A 1 171 ? -6.977 11.259 24.567 1.00 87.50 171 LEU A O 1
ATOM 1379 N N . GLY A 1 172 ? -7.435 9.366 25.706 1.00 67.06 172 GLY A N 1
ATOM 1380 C CA . GLY A 1 172 ? -8.629 9.833 26.417 1.00 67.06 172 GLY A CA 1
ATOM 1381 C C . GLY A 1 172 ? -8.403 9.836 27.916 1.00 67.06 172 GLY A C 1
ATOM 1382 O O . GLY A 1 172 ? -8.989 10.732 28.555 1.00 67.06 172 GLY A O 1
#

pLDDT: mean 90.58, std 8.23, range [47.38, 98.5]